Protein AF-A0A924F918-F1 (afdb_monomer_lite)

Structure (mmCIF, N/CA/C/O backbone):
data_AF-A0A924F918-F1
#
_entry.id   AF-A0A924F918-F1
#
loop_
_atom_site.group_PDB
_atom_site.id
_atom_site.type_symbol
_atom_site.label_atom_id
_atom_site.label_alt_id
_atom_site.label_comp_id
_atom_site.label_asym_id
_atom_site.label_entity_id
_atom_site.label_seq_id
_atom_site.pdbx_PDB_ins_code
_atom_site.Cartn_x
_atom_site.Cartn_y
_atom_site.Cartn_z
_atom_site.occupancy
_atom_site.B_iso_or_equiv
_atom_site.auth_seq_id
_atom_site.auth_comp_id
_atom_site.auth_asym_id
_atom_site.auth_atom_id
_atom_site.pdbx_PDB_model_num
ATOM 1 N N . SER A 1 1 ? -3.749 4.186 14.636 1.00 78.19 1 SER A N 1
ATOM 2 C CA . SER A 1 1 ? -3.656 4.561 13.213 1.00 78.19 1 SER A CA 1
ATOM 3 C C . SER A 1 1 ? -3.043 3.400 12.457 1.00 78.19 1 SER A C 1
ATOM 5 O O . SER A 1 1 ? -2.217 2.695 13.027 1.00 78.19 1 SER A O 1
ATOM 7 N N . PHE A 1 2 ? -3.463 3.175 11.214 1.00 87.31 2 PHE A N 1
ATOM 8 C CA . PHE A 1 2 ? -2.899 2.135 10.355 1.00 87.31 2 PHE A CA 1
ATOM 9 C C . PHE A 1 2 ? -1.918 2.792 9.387 1.00 87.31 2 PHE A C 1
ATOM 11 O O . PHE A 1 2 ? -2.267 3.775 8.738 1.00 87.31 2 PHE A O 1
ATOM 18 N N . MET A 1 3 ? -0.685 2.294 9.335 1.00 87.69 3 MET A N 1
ATOM 19 C CA . MET A 1 3 ? 0.389 2.864 8.520 1.00 87.69 3 MET A CA 1
ATOM 20 C C . MET A 1 3 ? 0.878 1.816 7.526 1.00 87.69 3 MET A C 1
ATOM 22 O O . MET A 1 3 ? 1.182 0.690 7.919 1.00 87.69 3 MET A O 1
ATOM 26 N N . LEU A 1 4 ? 0.958 2.192 6.253 1.00 84.94 4 LEU A N 1
ATOM 27 C CA . LEU A 1 4 ? 1.478 1.355 5.180 1.00 84.94 4 LEU A CA 1
ATOM 28 C C . LEU A 1 4 ? 2.880 1.827 4.795 1.00 84.94 4 LEU A C 1
ATOM 30 O O . LEU A 1 4 ? 3.067 2.989 4.444 1.00 84.94 4 LEU A O 1
ATOM 34 N N . PHE A 1 5 ? 3.855 0.927 4.832 1.00 80.69 5 PHE A N 1
ATOM 35 C CA . PHE A 1 5 ? 5.247 1.213 4.484 1.00 80.69 5 PHE A CA 1
ATOM 36 C C . PHE A 1 5 ? 5.640 0.440 3.228 1.00 80.69 5 PHE A C 1
ATOM 38 O O . PHE A 1 5 ? 5.092 -0.633 2.960 1.00 80.69 5 PHE A O 1
ATOM 45 N N . ALA A 1 6 ? 6.570 0.984 2.441 1.00 75.81 6 ALA A N 1
ATOM 46 C CA . ALA A 1 6 ? 7.213 0.182 1.410 1.00 75.81 6 ALA A CA 1
ATOM 47 C C . ALA A 1 6 ? 8.151 -0.844 2.070 1.00 75.81 6 ALA A C 1
ATOM 49 O O . ALA A 1 6 ? 8.726 -0.573 3.121 1.00 75.81 6 ALA A O 1
ATOM 50 N N . ASP A 1 7 ? 8.302 -2.010 1.451 1.00 70.56 7 ASP A N 1
ATOM 51 C CA . ASP A 1 7 ? 9.204 -3.063 1.927 1.00 70.56 7 ASP A CA 1
ATOM 52 C C . ASP A 1 7 ? 10.687 -2.716 1.661 1.00 70.56 7 ASP A C 1
ATOM 54 O O . ASP A 1 7 ? 11.004 -2.087 0.644 1.00 70.56 7 ASP A O 1
ATOM 58 N N . GLU A 1 8 ? 11.597 -3.140 2.551 1.00 59.78 8 GLU A N 1
ATOM 59 C CA . GLU A 1 8 ? 13.046 -2.850 2.499 1.00 59.78 8 GLU A CA 1
ATOM 60 C C . GLU A 1 8 ? 13.738 -3.424 1.259 1.00 59.78 8 GLU A C 1
ATOM 62 O O . GLU A 1 8 ? 14.734 -2.870 0.794 1.00 59.78 8 GLU A O 1
ATOM 67 N N . GLY A 1 9 ? 13.185 -4.484 0.658 1.00 59.25 9 GLY A N 1
ATOM 68 C CA . GLY A 1 9 ? 13.701 -5.080 -0.580 1.00 59.25 9 GLY A CA 1
ATOM 69 C C . GLY A 1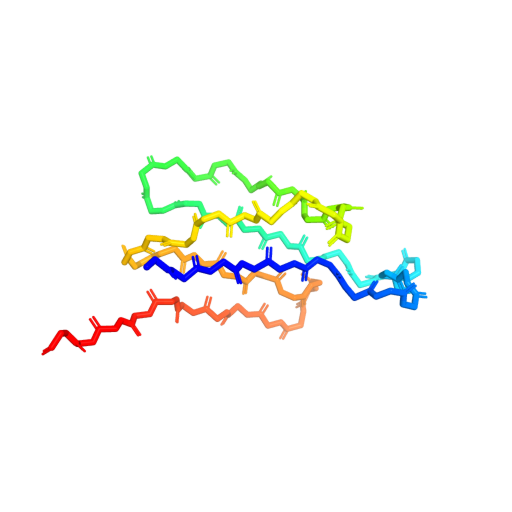 9 ? 13.630 -4.164 -1.807 1.00 59.25 9 GLY A C 1
ATOM 70 O O . GLY A 1 9 ? 14.091 -4.544 -2.885 1.00 59.25 9 GLY A O 1
ATOM 71 N N . GLY A 1 10 ? 13.058 -2.966 -1.653 1.00 51.81 10 GLY A N 1
ATOM 72 C CA . GLY A 1 10 ? 12.668 -2.113 -2.753 1.00 51.81 10 GLY A CA 1
ATOM 73 C C . GLY A 1 10 ? 11.508 -2.770 -3.479 1.00 51.81 10 GLY A C 1
ATOM 74 O O . GLY A 1 10 ? 11.568 -3.923 -3.896 1.00 51.81 10 GLY A O 1
ATOM 75 N N . VAL A 1 11 ? 10.430 -2.017 -3.666 1.00 53.78 11 VAL A N 1
ATOM 76 C CA . VAL A 1 11 ? 9.422 -2.337 -4.673 1.00 53.78 11 VAL A CA 1
ATOM 77 C C . VAL A 1 11 ? 10.153 -2.837 -5.933 1.00 53.78 11 VAL A C 1
ATOM 79 O O . VAL A 1 11 ? 10.859 -2.030 -6.552 1.00 53.78 11 VAL A O 1
ATOM 82 N N . PRO A 1 12 ? 10.036 -4.129 -6.328 1.00 46.97 12 PRO A N 1
ATOM 83 C CA . PRO A 1 12 ? 10.641 -4.608 -7.564 1.00 46.97 12 PRO A CA 1
ATOM 84 C C . PRO A 1 12 ? 10.235 -3.635 -8.669 1.00 46.97 12 PRO A C 1
ATOM 86 O O . PRO A 1 12 ? 9.096 -3.168 -8.621 1.00 46.97 12 PRO A O 1
ATOM 89 N N . PRO A 1 13 ? 11.082 -3.300 -9.658 1.00 54.22 13 PRO A N 1
ATOM 90 C CA . PRO A 1 13 ? 10.876 -2.175 -10.589 1.00 54.22 13 PRO A CA 1
ATOM 91 C C . PRO A 1 13 ? 9.512 -2.145 -11.319 1.00 54.22 13 PRO A C 1
ATOM 93 O O . PRO A 1 13 ? 9.161 -1.156 -11.965 1.00 54.22 13 PRO A O 1
ATOM 96 N N . ARG A 1 14 ? 8.719 -3.215 -11.197 1.00 54.00 14 ARG A N 1
ATOM 97 C CA . ARG A 1 14 ? 7.369 -3.395 -11.729 1.00 54.00 14 ARG A CA 1
ATOM 98 C C . ARG A 1 14 ? 6.214 -3.317 -10.710 1.00 54.00 14 ARG A C 1
ATOM 100 O O . ARG A 1 14 ? 5.089 -3.094 -11.145 1.00 54.00 14 ARG A O 1
ATOM 107 N N . ASN A 1 15 ? 6.432 -3.410 -9.396 1.00 54.91 15 ASN A N 1
ATOM 108 C CA . ASN A 1 15 ? 5.352 -3.456 -8.393 1.00 54.91 15 ASN A CA 1
ATOM 109 C C . ASN A 1 15 ? 4.937 -2.068 -7.885 1.00 54.91 15 ASN A C 1
ATOM 111 O O . ASN A 1 15 ? 5.126 -1.712 -6.732 1.00 54.91 15 ASN A O 1
ATOM 115 N N . LYS A 1 16 ? 4.337 -1.245 -8.745 1.00 70.31 16 LYS A N 1
ATOM 116 C CA . LYS A 1 16 ? 3.869 0.096 -8.353 1.00 70.31 16 LYS A CA 1
ATOM 117 C C . LYS A 1 16 ? 2.685 -0.006 -7.378 1.00 70.31 16 LYS A C 1
ATOM 119 O O . LYS A 1 16 ? 1.542 -0.023 -7.826 1.00 70.31 16 LYS A O 1
ATOM 124 N N . VAL A 1 17 ? 2.953 -0.045 -6.072 1.00 77.62 17 VAL A N 1
ATOM 125 C CA . VAL A 1 17 ? 1.911 0.138 -5.056 1.00 77.62 17 VAL A CA 1
ATOM 126 C C . VAL A 1 17 ? 1.485 1.599 -5.074 1.00 77.62 17 VAL A C 1
ATOM 128 O O . VAL A 1 17 ? 2.320 2.506 -4.974 1.00 77.62 17 VAL A O 1
ATOM 131 N N . LYS A 1 18 ? 0.190 1.834 -5.255 1.00 84.62 18 LYS A N 1
ATOM 132 C CA . LYS A 1 18 ? -0.405 3.166 -5.187 1.00 84.62 18 LYS A CA 1
ATOM 133 C C . LYS A 1 18 ? -1.521 3.152 -4.162 1.00 84.62 18 LYS A C 1
ATOM 135 O O . LYS A 1 18 ? -2.294 2.203 -4.134 1.00 84.62 18 LYS A O 1
ATOM 140 N N . ILE A 1 19 ? -1.629 4.204 -3.370 1.00 84.38 19 ILE A N 1
ATOM 141 C CA . ILE A 1 19 ? -2.780 4.424 -2.507 1.00 84.38 19 ILE A CA 1
ATOM 142 C C . ILE A 1 19 ? -3.645 5.491 -3.155 1.00 84.38 19 ILE A C 1
ATOM 144 O O . ILE A 1 19 ? -3.156 6.563 -3.500 1.00 84.38 19 ILE A O 1
ATOM 148 N N . ARG A 1 20 ? -4.921 5.190 -3.357 1.00 85.94 20 ARG A N 1
ATOM 149 C CA . ARG A 1 20 ? -5.933 6.161 -3.753 1.00 85.94 20 ARG A CA 1
ATOM 150 C C . ARG A 1 20 ? -6.777 6.458 -2.532 1.00 85.94 20 ARG A C 1
ATOM 152 O O . ARG A 1 20 ? -7.356 5.532 -1.968 1.00 85.94 20 ARG A O 1
ATOM 159 N N . SER A 1 21 ? -6.840 7.724 -2.141 1.00 84.06 21 SER A N 1
ATOM 160 C CA . SER A 1 21 ? -7.681 8.081 -1.014 1.00 84.06 21 SER A CA 1
ATOM 161 C C . SER A 1 21 ? -9.152 8.097 -1.417 1.00 84.06 21 SER A C 1
ATOM 163 O O . SER A 1 21 ? -9.501 8.337 -2.575 1.00 84.06 21 SER A O 1
ATOM 165 N N . LYS A 1 22 ? -10.035 7.853 -0.451 1.00 80.88 22 LYS A N 1
ATOM 166 C CA . LYS A 1 22 ? -11.479 7.994 -0.660 1.00 80.88 22 LYS A CA 1
ATOM 167 C C . LYS A 1 22 ? -11.878 9.430 -1.017 1.00 80.88 22 LYS A C 1
ATOM 169 O O . LYS A 1 22 ? -12.777 9.642 -1.829 1.00 80.88 22 LYS A O 1
ATOM 174 N N . THR A 1 23 ? -11.246 10.417 -0.385 1.00 79.44 23 THR A N 1
ATOM 175 C CA . THR A 1 23 ? -11.569 11.841 -0.576 1.00 79.44 23 THR A CA 1
ATOM 176 C C . THR A 1 23 ? -10.84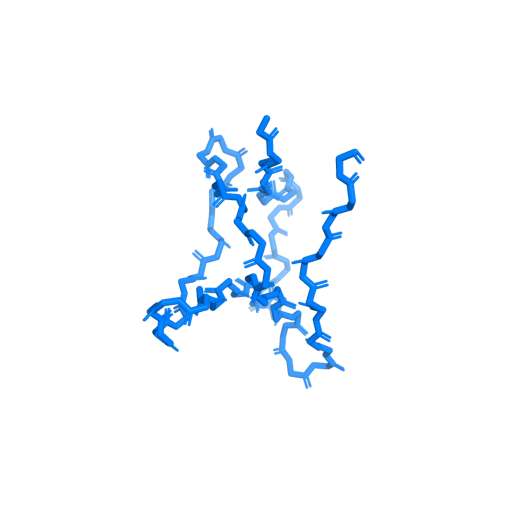8 12.427 -1.784 1.00 79.44 23 THR A C 1
ATOM 178 O O . THR A 1 23 ? -11.436 13.210 -2.528 1.00 79.44 23 THR A O 1
ATOM 181 N N . ASP A 1 24 ? -9.609 11.995 -2.018 1.00 74.06 24 ASP A N 1
ATOM 182 C CA . ASP A 1 24 ? -8.785 12.394 -3.154 1.00 74.06 24 ASP A CA 1
ATOM 183 C C . ASP A 1 24 ? -8.470 11.184 -4.040 1.00 74.06 24 ASP A C 1
ATOM 185 O O . ASP A 1 24 ? -7.694 10.291 -3.693 1.00 74.06 24 ASP A O 1
ATOM 189 N N . HIS A 1 25 ? -9.087 11.173 -5.221 1.00 76.56 25 HIS A N 1
ATOM 190 C CA . HIS A 1 25 ? -8.993 10.069 -6.169 1.00 76.56 25 HIS A CA 1
ATOM 191 C C . HIS A 1 25 ? -7.644 10.022 -6.903 1.00 76.56 25 HIS A C 1
ATOM 193 O O . HIS A 1 25 ? -7.427 9.107 -7.705 1.00 76.56 25 HIS A O 1
ATOM 199 N N . ASN A 1 26 ? -6.742 10.974 -6.644 1.00 82.12 26 ASN A N 1
ATOM 200 C CA . ASN A 1 26 ? -5.393 10.982 -7.191 1.00 82.12 26 ASN A CA 1
ATOM 201 C C . ASN A 1 26 ? -4.517 9.928 -6.490 1.00 82.12 26 ASN A C 1
ATOM 203 O O . ASN A 1 26 ? -4.247 10.041 -5.295 1.00 82.12 26 ASN A O 1
ATOM 207 N N . PRO A 1 27 ? -4.037 8.893 -7.206 1.00 77.94 27 PRO A N 1
ATOM 208 C CA . PRO A 1 27 ? -3.249 7.841 -6.580 1.00 77.94 27 PRO A CA 1
ATOM 209 C C . PRO A 1 27 ? -1.838 8.325 -6.222 1.00 77.94 27 PRO A C 1
ATOM 211 O O . PRO A 1 27 ? -1.075 8.746 -7.094 1.00 77.94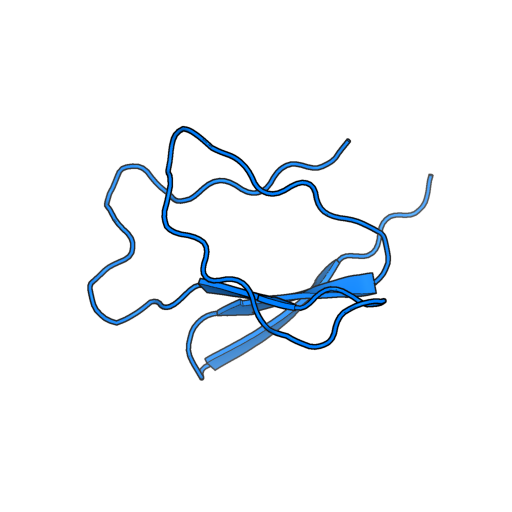 27 PRO A O 1
ATOM 214 N N . VAL A 1 28 ? -1.453 8.170 -4.960 1.00 82.56 28 VAL A N 1
ATOM 215 C CA . VAL A 1 28 ? -0.108 8.441 -4.445 1.00 82.56 28 VAL A CA 1
ATOM 216 C C . VAL A 1 28 ? 0.723 7.166 -4.521 1.00 82.56 28 VAL A C 1
ATOM 218 O O . VAL A 1 28 ? 0.305 6.106 -4.063 1.00 82.56 28 VAL A O 1
ATOM 221 N N . LYS A 1 29 ? 1.916 7.236 -5.117 1.00 80.12 29 LYS A N 1
ATOM 222 C CA . LYS A 1 29 ? 2.824 6.084 -5.183 1.00 80.12 29 LYS A CA 1
ATOM 223 C C . LYS A 1 29 ? 3.519 5.896 -3.834 1.00 80.12 29 LYS A C 1
ATOM 225 O O . LYS A 1 29 ? 4.126 6.835 -3.329 1.00 80.12 29 LYS A O 1
ATOM 230 N N . LEU A 1 30 ? 3.494 4.678 -3.298 1.00 76.69 30 LEU A N 1
ATOM 231 C CA . LEU A 1 30 ? 4.268 4.334 -2.109 1.00 76.69 30 LEU A CA 1
ATOM 232 C C . LEU A 1 30 ? 5.722 4.076 -2.526 1.00 76.69 30 LEU A C 1
ATOM 234 O O . LEU A 1 30 ? 6.005 3.124 -3.254 1.00 76.69 30 LEU A O 1
ATOM 238 N N . THR A 1 31 ? 6.634 4.965 -2.135 1.00 66.94 31 THR A N 1
ATOM 239 C CA . THR A 1 31 ? 8.053 4.916 -2.546 1.00 66.94 31 THR A CA 1
ATOM 240 C C . THR A 1 31 ? 9.044 4.825 -1.399 1.00 66.94 31 THR A C 1
ATOM 242 O O . THR A 1 31 ? 10.208 4.544 -1.663 1.00 66.94 31 THR A O 1
ATOM 245 N N . PHE A 1 32 ? 8.619 5.053 -0.157 1.00 66.31 32 PHE A N 1
ATOM 246 C CA . PHE A 1 32 ? 9.525 5.166 0.982 1.00 66.31 32 PHE A CA 1
ATOM 247 C C . PHE A 1 32 ? 9.280 4.048 1.993 1.00 66.31 32 PHE A C 1
ATOM 249 O O . PHE A 1 32 ? 8.139 3.748 2.343 1.00 66.31 32 PHE A O 1
ATOM 256 N N . THR A 1 33 ? 10.371 3.443 2.448 1.00 66.31 33 THR A N 1
ATOM 257 C CA . THR A 1 33 ? 10.401 2.445 3.524 1.00 66.31 33 THR A CA 1
ATOM 258 C C . THR A 1 33 ? 10.293 3.115 4.895 1.00 66.31 33 THR A C 1
ATOM 260 O O . THR A 1 33 ? 9.667 2.580 5.801 1.00 66.31 33 THR A O 1
ATOM 263 N N . GLU A 1 34 ? 10.829 4.333 5.025 1.00 64.94 34 GLU A N 1
ATOM 264 C CA . GLU A 1 34 ? 10.885 5.087 6.286 1.00 64.94 34 GLU A CA 1
ATOM 265 C C . GLU A 1 34 ? 9.706 6.057 6.483 1.00 64.94 34 GLU A C 1
ATOM 267 O O . GLU A 1 34 ? 9.385 6.426 7.612 1.00 64.94 34 GLU A O 1
ATOM 272 N N . LEU A 1 35 ? 9.033 6.464 5.400 1.00 71.38 35 LEU A N 1
ATOM 273 C CA . LEU A 1 35 ? 7.895 7.386 5.446 1.00 71.38 35 LEU A CA 1
ATOM 274 C C . LEU A 1 35 ? 6.603 6.639 5.104 1.00 71.38 35 LEU A C 1
ATOM 276 O O . LEU A 1 35 ? 6.262 6.452 3.936 1.00 71.38 35 LEU A O 1
ATOM 280 N N . GLY A 1 36 ? 5.911 6.187 6.149 1.00 76.31 36 GLY A N 1
ATOM 281 C CA . GLY A 1 36 ? 4.668 5.433 6.022 1.00 76.31 36 GLY A CA 1
ATOM 282 C C . GLY A 1 36 ? 3.487 6.300 5.593 1.00 76.31 36 GLY A C 1
ATOM 283 O O . GLY A 1 36 ? 3.371 7.467 5.970 1.00 76.31 36 GLY A O 1
ATOM 284 N N . PHE A 1 37 ? 2.581 5.706 4.826 1.00 84.88 37 PHE A N 1
ATOM 285 C CA . PHE A 1 37 ? 1.314 6.307 4.442 1.00 84.88 37 PHE A CA 1
ATOM 286 C C . PHE A 1 37 ? 0.241 5.975 5.483 1.00 84.88 37 PHE A C 1
ATOM 288 O O . PHE A 1 37 ? -0.009 4.803 5.763 1.00 84.88 37 PHE A O 1
ATOM 295 N N . ALA A 1 38 ? -0.405 6.996 6.046 1.00 88.81 38 ALA A N 1
ATOM 296 C CA . ALA A 1 38 ? -1.509 6.812 6.982 1.00 88.81 38 ALA A CA 1
ATOM 297 C C . ALA A 1 38 ? -2.787 6.425 6.228 1.00 88.81 38 ALA A C 1
ATOM 299 O O . ALA A 1 38 ? -3.291 7.210 5.429 1.00 88.81 38 ALA A O 1
ATOM 300 N N . LEU A 1 39 ? -3.306 5.226 6.488 1.00 89.50 39 LEU A N 1
ATOM 301 C CA . LEU A 1 39 ? -4.537 4.733 5.878 1.00 89.50 39 LEU A CA 1
ATOM 302 C C . LEU A 1 39 ? -5.767 5.235 6.636 1.00 89.50 39 LEU A C 1
ATOM 304 O O . LEU A 1 39 ? -5.799 5.252 7.872 1.00 89.50 39 LEU A O 1
ATOM 308 N N . THR A 1 40 ? -6.792 5.592 5.871 1.00 89.94 40 THR A N 1
ATOM 309 C CA . THR A 1 40 ? -8.112 6.002 6.347 1.00 89.94 40 THR A CA 1
ATOM 310 C C . THR A 1 40 ? -9.206 5.101 5.776 1.00 89.94 40 THR A C 1
ATOM 312 O O . THR A 1 40 ? -9.024 4.469 4.737 1.00 89.94 40 THR A O 1
ATOM 315 N N . GLU A 1 41 ? -10.336 5.002 6.480 1.00 91.19 41 GLU A N 1
ATOM 316 C CA . GLU A 1 41 ? -11.457 4.132 6.099 1.00 91.19 41 GLU A CA 1
ATOM 317 C C . GLU A 1 41 ? -11.929 4.384 4.654 1.00 91.19 41 GLU A C 1
ATOM 319 O O . GLU A 1 41 ? -12.347 5.491 4.296 1.00 91.19 41 GLU A O 1
ATOM 324 N N . GLY A 1 42 ? -11.911 3.327 3.841 1.00 90.50 42 GLY A N 1
ATOM 325 C CA . GLY A 1 42 ? -12.269 3.339 2.425 1.00 90.50 42 GLY A CA 1
ATOM 326 C C . GLY A 1 42 ? -11.140 3.744 1.472 1.00 90.50 42 GLY A C 1
ATOM 327 O O . GLY A 1 42 ? -11.392 3.879 0.274 1.00 90.50 42 GLY A O 1
ATOM 328 N N . ASP A 1 43 ? -9.912 3.949 1.955 1.00 91.69 43 ASP A N 1
ATOM 329 C CA . ASP A 1 43 ? -8.755 4.114 1.073 1.00 91.69 43 ASP A CA 1
ATOM 330 C C . ASP A 1 43 ? -8.486 2.830 0.284 1.00 91.69 43 ASP A C 1
ATOM 332 O O . ASP A 1 43 ? -8.709 1.716 0.754 1.00 91.69 43 ASP A O 1
ATOM 336 N N . GLN A 1 44 ? -7.962 2.973 -0.928 1.00 91.06 44 GLN A N 1
ATOM 337 C CA . GLN A 1 44 ? -7.694 1.846 -1.809 1.00 91.06 44 GLN A CA 1
ATOM 338 C C . GLN A 1 44 ? -6.205 1.673 -2.056 1.00 91.06 44 GLN A C 1
ATOM 340 O O . GLN A 1 44 ? -5.517 2.594 -2.489 1.00 91.06 44 GLN A O 1
ATOM 345 N N . ILE A 1 45 ? -5.719 0.459 -1.841 1.00 89.69 45 ILE A N 1
ATOM 346 C CA . ILE A 1 45 ? -4.340 0.047 -2.069 1.00 89.69 45 ILE A CA 1
ATOM 347 C C . ILE A 1 45 ? -4.309 -0.736 -3.379 1.00 89.69 45 ILE A C 1
ATOM 349 O O . ILE A 1 45 ? -4.816 -1.850 -3.493 1.00 89.69 45 ILE A O 1
ATOM 353 N N . ILE A 1 46 ? -3.721 -0.130 -4.397 1.00 87.19 46 ILE A N 1
ATOM 354 C CA . ILE A 1 46 ? -3.592 -0.679 -5.741 1.00 87.19 46 ILE A CA 1
ATOM 355 C C . ILE A 1 46 ? -2.223 -1.346 -5.847 1.00 87.19 46 ILE A C 1
ATOM 357 O O . ILE A 1 46 ? -1.195 -0.685 -5.689 1.00 87.19 46 ILE A O 1
ATOM 361 N N . LEU A 1 47 ? -2.201 -2.644 -6.142 1.00 84.12 47 LEU A N 1
ATOM 362 C CA . LEU A 1 47 ? -0.988 -3.443 -6.300 1.00 84.12 47 LEU A CA 1
ATOM 363 C C . LEU A 1 47 ? -0.704 -3.660 -7.792 1.00 84.12 47 LEU A C 1
ATOM 365 O O . LEU A 1 47 ? -1.188 -4.616 -8.405 1.00 84.12 47 LEU A O 1
ATOM 369 N N . GLY A 1 48 ? 0.081 -2.758 -8.389 1.00 77.88 48 GLY A N 1
ATOM 370 C CA . GLY A 1 48 ? 0.389 -2.812 -9.820 1.00 77.88 48 GLY A CA 1
ATOM 371 C C . GLY A 1 48 ? -0.873 -2.672 -10.679 1.00 77.88 48 GLY A C 1
ATOM 372 O O . GLY A 1 48 ? -1.660 -1.752 -10.472 1.00 77.88 48 GLY A O 1
ATOM 373 N N . GLU A 1 49 ? -1.051 -3.573 -11.645 1.00 78.94 49 GLU A N 1
ATOM 374 C CA . GLU A 1 49 ? -2.276 -3.694 -12.461 1.00 78.94 49 GLU A CA 1
ATOM 375 C C . GLU A 1 49 ? -3.114 -4.921 -12.061 1.00 78.94 49 GLU A C 1
ATOM 377 O O . GLU A 1 49 ? -4.132 -5.215 -12.681 1.00 78.94 49 GLU A O 1
ATOM 382 N N . SER A 1 50 ? -2.683 -5.649 -11.028 1.00 78.56 50 SER A N 1
ATOM 383 C CA . SER A 1 50 ? -3.178 -6.994 -10.731 1.00 78.56 50 SER A CA 1
ATOM 384 C C . SER A 1 50 ? -4.306 -7.014 -9.708 1.00 78.56 50 SER A C 1
ATOM 386 O O . SER A 1 50 ? -5.143 -7.911 -9.747 1.00 78.56 50 SER A O 1
ATOM 388 N N . ALA A 1 51 ? -4.314 -6.071 -8.762 1.00 83.38 51 ALA A N 1
ATOM 389 C CA . ALA A 1 51 ? -5.288 -6.070 -7.678 1.00 83.38 51 ALA A CA 1
ATOM 390 C C . ALA A 1 51 ? -5.539 -4.671 -7.109 1.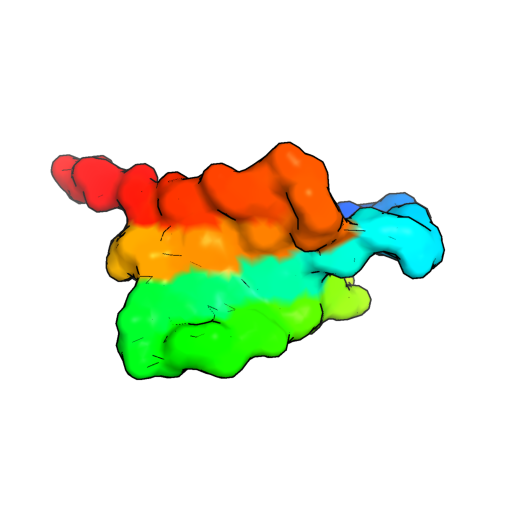00 83.38 51 ALA A C 1
ATOM 3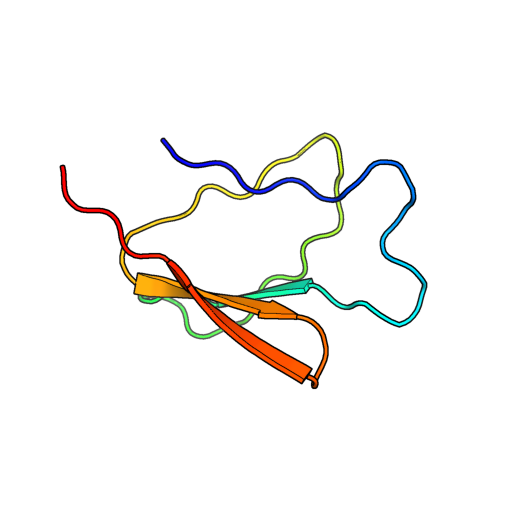92 O O . ALA A 1 51 ? -4.649 -3.817 -7.076 1.00 83.38 51 ALA A O 1
ATOM 393 N N . VAL A 1 52 ? -6.757 -4.481 -6.604 1.00 89.81 52 VAL A N 1
ATOM 394 C CA . VAL A 1 52 ? -7.161 -3.337 -5.786 1.00 89.81 52 VAL A CA 1
ATOM 395 C C . VAL A 1 52 ? -7.727 -3.888 -4.484 1.00 89.81 52 VAL A C 1
ATOM 397 O O . VAL A 1 52 ? -8.626 -4.725 -4.508 1.00 89.81 52 VAL A O 1
ATOM 400 N N . LEU A 1 53 ? -7.175 -3.438 -3.364 1.00 89.94 53 LEU A N 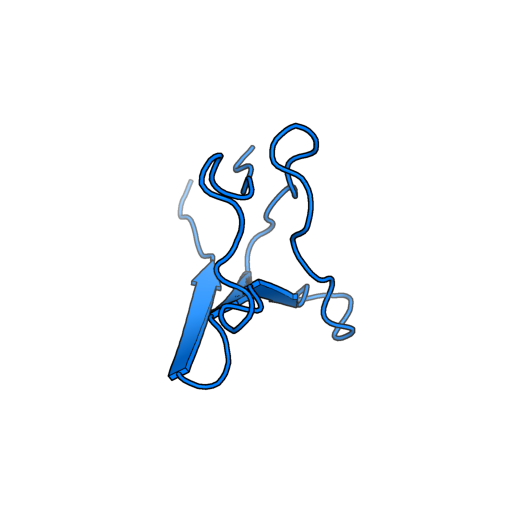1
ATOM 401 C CA . LEU A 1 53 ? -7.624 -3.761 -2.016 1.00 89.94 53 LEU A CA 1
ATOM 402 C C . LEU A 1 53 ? -8.281 -2.515 -1.431 1.00 89.94 53 LEU A C 1
ATOM 404 O O . LEU A 1 53 ? -7.701 -1.435 -1.510 1.00 89.94 53 LEU A O 1
ATOM 408 N N . GLU A 1 54 ? -9.462 -2.647 -0.843 1.00 92.69 54 GLU A N 1
ATOM 409 C CA . GLU A 1 54 ? -10.073 -1.569 -0.067 1.00 92.69 54 GLU A CA 1
ATOM 410 C C . GLU A 1 54 ? -9.721 -1.751 1.408 1.00 92.69 54 GLU A C 1
ATOM 412 O O . GLU A 1 54 ? -9.814 -2.852 1.952 1.00 92.69 54 GLU A O 1
ATOM 417 N N . PHE A 1 55 ? -9.260 -0.676 2.037 1.00 91.94 55 PHE A N 1
ATOM 418 C CA . PHE A 1 55 ? -8.952 -0.652 3.450 1.00 91.94 55 PHE A CA 1
ATOM 419 C C . PHE A 1 55 ? -10.215 -0.306 4.237 1.00 91.94 55 PHE A C 1
ATOM 421 O O . PHE A 1 55 ? -10.713 0.816 4.163 1.00 91.94 55 PHE A O 1
ATOM 428 N N . SER A 1 56 ? -10.699 -1.274 5.008 1.00 91.12 56 SER A N 1
ATOM 429 C CA . SER A 1 56 ? -11.808 -1.105 5.943 1.00 91.12 56 SER A CA 1
ATOM 430 C C . SER A 1 56 ? -11.431 -1.662 7.309 1.00 91.12 56 SER A C 1
ATOM 432 O O . SER A 1 56 ? -10.853 -2.753 7.386 1.00 91.12 56 SER A O 1
ATOM 434 N N . TYR A 1 57 ? -11.801 -0.981 8.384 1.00 89.25 57 TYR A N 1
ATOM 435 C CA . TYR A 1 57 ? -11.670 -1.491 9.741 1.00 89.25 57 TYR A CA 1
ATOM 436 C C . TYR A 1 57 ? -12.929 -1.189 10.553 1.00 89.25 57 TYR A C 1
ATOM 438 O O . TYR A 1 57 ? -13.443 -0.074 10.569 1.00 89.25 57 TYR A O 1
ATOM 446 N N . ASN A 1 58 ? -13.403 -2.193 11.285 1.00 81.00 58 ASN A N 1
ATOM 447 C CA . ASN A 1 58 ? -14.396 -1.977 12.329 1.00 81.00 58 ASN A CA 1
ATOM 448 C C . ASN A 1 58 ? -13.638 -1.656 13.621 1.00 81.00 58 ASN A C 1
ATOM 450 O O . ASN A 1 58 ? -12.715 -2.393 13.978 1.00 81.00 58 ASN A O 1
ATOM 454 N N . GLN A 1 59 ? -13.988 -0.550 14.284 1.00 60.47 59 GLN A N 1
ATOM 455 C CA . GLN A 1 59 ? -13.539 -0.305 15.659 1.00 60.47 59 GLN A CA 1
ATOM 456 C C . GLN A 1 59 ? -14.160 -1.303 16.632 1.00 60.47 59 GLN A C 1
ATOM 458 O O . GLN A 1 59 ? -15.335 -1.680 16.420 1.00 60.47 59 GLN A O 1
#

Foldseek 3Di:
DDWAADDPVFCDPQFFWWKQQPVHRDTDTHGHRPDTDDDDQQIWIDGHPPDIDGDHDDD

Radius of gyration: 11.31 Å; chains: 1; bounding box: 28×19×28 Å

pLDDT: mean 77.85, std 12.03, range [46.97, 92.69]

Secondary structure (DSSP, 8-state):
-EEE---TT---TT--EEEE-SS--SPEE---SSSPEEE-TT-EEEETTTEEEE-----

Sequence (59 aa):
SFMLFADEGGVPPRNKVKIRSKTDHNPVKLTFTELGFALTEGDQIILGESAVLEFSYNQ